Protein AF-A0A0Q8JIY7-F1 (afdb_monomer)

pLDDT: mean 81.61, std 12.0, range [48.28, 96.81]

Sequence (139 aa):
MSVSAYIVIEFADPIAIRKHRSPDYPRTMSLDLSYCGFTLPGGALGLIDRYHLPRVSPPHALLDWSRRISEAEYLELVGPPDLDALAAKHRGLRFYLDWRKEPGHEDDYGQVGNVFALIEEFRYGNRALAYTLTVSDMG

Nearest PDB structures (foldseek):
  2efj-assembly1_A-2  TM=2.539E-01  e=2.104E+00  Coffea canephora
  6lyh-assembly4_F  TM=2.538E-01  e=8.630E+00  Camellia sinensis var. assamica
  2eg5-assembly1_C  TM=2.472E-01  e=8.117E+00  Coffea canephora
  2eg5-assembly2_E  TM=2.386E-01  e=8.630E+00  Coffea canephora

Secondary structure (DSSP, 8-state):
-EEEEEEEEEESS---GGG---TTS-SEEEEETTTTT-PPTTHHHHHHHHTT----SSTT----EEEEE-HHHHHHHT--S-HHHHHHH-HHHHHHHHHTTSTT-TT--SHHHHHHHHHHHHHTTPPEEEEEEEEEEE-

Structure (mmCIF, N/CA/C/O backbone):
data_AF-A0A0Q8JIY7-F1
#
_entry.id   AF-A0A0Q8JIY7-F1
#
loop_
_atom_site.group_PDB
_atom_site.id
_atom_site.type_symbol
_atom_site.label_atom_id
_atom_site.label_alt_id
_atom_site.label_comp_id
_atom_site.label_asym_id
_atom_site.label_entity_id
_atom_site.label_seq_id
_atom_site.pdbx_PDB_ins_code
_atom_site.Cartn_x
_atom_site.Cartn_y
_atom_site.Cartn_z
_atom_site.occupancy
_atom_site.B_iso_or_equiv
_atom_site.auth_seq_id
_atom_site.auth_comp_id
_atom_site.auth_asym_id
_atom_site.auth_atom_id
_atom_site.pdbx_PDB_model_num
ATOM 1 N N . MET A 1 1 ? 17.999 3.333 -15.146 1.00 57.78 1 MET A N 1
ATOM 2 C CA . MET A 1 1 ? 16.677 2.708 -14.979 1.00 57.78 1 MET A CA 1
ATOM 3 C C . MET A 1 1 ? 16.377 2.702 -13.501 1.00 57.78 1 MET A C 1
ATOM 5 O O . MET A 1 1 ? 16.834 1.814 -12.787 1.00 57.78 1 MET A O 1
ATOM 9 N N . SER A 1 2 ? 15.732 3.765 -13.036 1.00 71.88 2 SER A N 1
ATOM 10 C CA . SER A 1 2 ? 15.150 3.791 -11.702 1.00 71.88 2 SER A CA 1
ATOM 11 C C . SER A 1 2 ? 13.709 3.335 -11.892 1.00 71.88 2 SER A C 1
ATOM 13 O O . SER A 1 2 ? 12.969 3.979 -12.605 1.00 71.88 2 SER A O 1
ATOM 15 N N . VAL A 1 3 ? 13.308 2.185 -11.360 1.00 77.06 3 VAL A N 1
ATOM 16 C CA . VAL A 1 3 ? 11.912 1.727 -11.473 1.00 77.06 3 VAL A CA 1
ATOM 17 C C . VAL A 1 3 ? 11.220 2.061 -10.168 1.00 77.06 3 VAL A C 1
ATOM 19 O O . VAL A 1 3 ? 11.728 1.700 -9.105 1.00 77.06 3 VAL A O 1
ATOM 22 N N . SER A 1 4 ? 10.081 2.740 -10.240 1.00 83.19 4 SER A N 1
ATOM 23 C CA . SER A 1 4 ? 9.209 2.962 -9.092 1.00 83.19 4 SER A CA 1
ATOM 24 C C . SER A 1 4 ? 8.011 2.023 -9.148 1.00 83.19 4 SER A C 1
ATOM 26 O O . SER A 1 4 ? 7.578 1.559 -10.206 1.00 83.19 4 SER A O 1
ATOM 28 N N . ALA A 1 5 ? 7.493 1.702 -7.970 1.00 87.38 5 ALA A N 1
ATOM 29 C CA . ALA A 1 5 ? 6.291 0.904 -7.834 1.00 87.38 5 ALA A CA 1
ATOM 30 C C . ALA A 1 5 ? 5.442 1.472 -6.706 1.00 87.38 5 ALA A C 1
ATOM 32 O O . ALA A 1 5 ? 5.946 1.736 -5.613 1.00 87.38 5 ALA A O 1
ATOM 33 N N . TYR A 1 6 ? 4.152 1.634 -6.962 1.00 89.12 6 TYR A N 1
ATOM 34 C CA . TYR A 1 6 ? 3.206 2.098 -5.960 1.00 89.12 6 TYR A CA 1
ATOM 35 C C . TYR A 1 6 ? 1.909 1.303 -6.028 1.00 89.12 6 TYR A C 1
ATOM 37 O O . TYR A 1 6 ? 1.518 0.796 -7.081 1.00 89.12 6 TYR A O 1
ATOM 45 N N . ILE A 1 7 ? 1.247 1.174 -4.881 1.00 92.00 7 ILE A N 1
ATOM 46 C CA . ILE A 1 7 ? -0.059 0.530 -4.778 1.00 92.00 7 ILE A CA 1
ATOM 47 C C . ILE A 1 7 ? -1.095 1.570 -4.390 1.00 92.00 7 ILE A C 1
ATOM 49 O O . ILE A 1 7 ? -0.987 2.200 -3.341 1.00 92.00 7 ILE A O 1
ATOM 53 N N . VAL A 1 8 ? -2.128 1.694 -5.216 1.00 92.88 8 VAL A N 1
ATOM 54 C CA . VAL A 1 8 ? -3.341 2.436 -4.885 1.00 92.88 8 VAL A CA 1
ATOM 55 C C . VAL A 1 8 ? -4.365 1.486 -4.281 1.00 92.88 8 VAL A C 1
ATOM 57 O O . VAL A 1 8 ? -4.705 0.460 -4.872 1.00 92.88 8 VAL A O 1
ATOM 60 N N . ILE A 1 9 ? -4.868 1.850 -3.109 1.00 93.94 9 ILE A N 1
ATOM 61 C CA . ILE A 1 9 ? -5.897 1.132 -2.362 1.00 93.94 9 ILE A CA 1
ATOM 62 C C . ILE A 1 9 ? -7.161 1.976 -2.409 1.00 93.94 9 ILE A C 1
ATOM 64 O O . ILE A 1 9 ? -7.151 3.121 -1.963 1.00 93.94 9 ILE A O 1
ATOM 68 N N . GLU A 1 10 ? -8.233 1.422 -2.961 1.00 95.12 10 GLU A N 1
ATOM 69 C CA . GLU A 1 10 ? -9.553 2.049 -2.977 1.00 95.12 10 GLU A CA 1
ATOM 70 C C . GLU A 1 10 ? -10.398 1.479 -1.841 1.00 95.12 10 GLU A C 1
ATOM 72 O O . GLU A 1 10 ? -10.591 0.266 -1.754 1.00 95.12 10 GLU A O 1
ATOM 77 N N . PHE A 1 11 ? -10.914 2.352 -0.987 1.00 94.00 11 PHE A N 1
ATOM 78 C CA . PHE A 1 11 ? -11.752 2.010 0.152 1.00 94.00 11 PHE A CA 1
ATOM 79 C C . PHE A 1 11 ? -13.245 2.169 -0.146 1.00 94.00 11 PHE A C 1
ATOM 81 O O . PHE A 1 11 ? -13.652 2.961 -0.997 1.00 94.00 11 PHE A O 1
ATOM 88 N N . ALA A 1 12 ? -14.069 1.418 0.587 1.00 92.69 12 ALA A N 1
ATOM 89 C CA . ALA A 1 12 ? -15.523 1.506 0.509 1.00 92.69 12 ALA A CA 1
ATOM 90 C C . ALA A 1 12 ? -16.032 2.880 0.962 1.00 92.69 12 ALA A C 1
ATOM 92 O O . ALA A 1 12 ? -16.884 3.477 0.299 1.00 92.69 12 ALA A O 1
ATOM 93 N N . ASP A 1 13 ? -15.451 3.397 2.043 1.00 90.56 13 ASP A N 1
ATOM 94 C CA . ASP A 1 13 ? -15.792 4.688 2.622 1.00 90.56 13 ASP A CA 1
ATOM 95 C C . ASP A 1 13 ? -14.659 5.712 2.420 1.00 90.56 13 ASP A C 1
ATOM 97 O O . ASP A 1 13 ? -13.486 5.329 2.336 1.00 90.56 13 ASP A O 1
ATOM 101 N N . PRO A 1 14 ? -14.969 7.025 2.381 1.00 88.62 14 PRO A N 1
ATOM 102 C CA . PRO A 1 14 ? -13.960 8.087 2.371 1.00 88.62 14 PRO A CA 1
ATOM 103 C C . PRO A 1 14 ? -12.951 7.935 3.509 1.00 88.62 14 PRO A C 1
ATOM 105 O O . PRO A 1 14 ? -13.352 7.652 4.641 1.00 88.62 14 PRO A O 1
ATOM 108 N N . ILE A 1 15 ? -11.666 8.153 3.220 1.00 85.00 15 ILE A N 1
ATOM 109 C CA . ILE A 1 15 ? -10.582 8.009 4.199 1.00 85.00 15 ILE A CA 1
ATOM 110 C C . ILE A 1 15 ? -10.753 9.051 5.315 1.00 85.00 15 ILE A C 1
ATOM 112 O O . ILE A 1 15 ? -10.942 10.240 5.063 1.00 85.00 15 ILE A O 1
ATOM 116 N N . ALA A 1 16 ? -10.673 8.597 6.561 1.00 74.62 16 ALA A N 1
ATOM 117 C CA . ALA A 1 16 ? -10.823 9.374 7.777 1.00 74.62 16 ALA A CA 1
ATOM 118 C C . ALA A 1 16 ? -9.456 9.805 8.322 1.00 74.62 16 ALA A C 1
ATOM 120 O O . ALA A 1 16 ? -8.970 9.273 9.320 1.00 74.62 16 ALA A O 1
ATOM 121 N N . ILE A 1 17 ? -8.837 10.832 7.741 1.00 65.88 17 ILE A N 1
ATOM 122 C CA . ILE A 1 17 ? -7.653 11.416 8.383 1.00 65.88 17 ILE A CA 1
ATOM 123 C C . ILE A 1 17 ? -8.119 12.162 9.647 1.00 65.88 17 ILE A C 1
ATOM 125 O O . ILE A 1 17 ? -8.832 13.159 9.564 1.00 65.88 17 ILE A O 1
ATOM 129 N N . ARG A 1 18 ? -7.728 11.677 10.837 1.00 54.03 18 ARG A N 1
ATOM 130 C CA . ARG A 1 18 ? -7.977 12.327 12.147 1.00 54.03 18 ARG A CA 1
ATOM 131 C C . ARG A 1 18 ? -9.461 12.489 12.537 1.00 54.03 18 ARG A C 1
ATOM 133 O O . ARG A 1 18 ? -9.866 13.547 13.010 1.00 54.03 18 ARG A O 1
ATOM 140 N N . LYS A 1 19 ? -10.254 11.412 12.442 1.00 54.34 19 LYS A N 1
ATOM 141 C CA . LYS A 1 19 ? -11.639 11.285 12.976 1.00 54.34 19 LYS A CA 1
ATOM 142 C C . LYS A 1 19 ? -12.756 12.043 12.240 1.00 54.34 19 LYS A C 1
ATOM 144 O O . LYS A 1 19 ? -13.887 12.049 12.724 1.00 54.34 19 LYS A O 1
ATOM 149 N N . HIS A 1 20 ? -12.501 12.607 11.063 1.00 54.72 20 HIS A N 1
ATOM 150 C CA . HIS A 1 20 ? -13.553 13.200 10.235 1.00 54.72 20 HIS A CA 1
ATOM 151 C C . HIS A 1 20 ? -13.646 12.478 8.890 1.00 54.72 20 HIS A C 1
ATOM 153 O O . HIS A 1 20 ? -12.714 12.521 8.094 1.00 54.72 20 HIS A O 1
ATOM 159 N N . ARG A 1 21 ? -14.781 11.815 8.636 1.00 63.16 21 ARG A N 1
ATOM 160 C CA . ARG A 1 21 ? -15.138 11.305 7.305 1.00 63.16 21 ARG A CA 1
ATOM 161 C C . ARG A 1 21 ? -15.965 12.375 6.603 1.00 63.16 21 ARG A C 1
ATOM 163 O O . ARG A 1 21 ? -17.101 12.622 6.997 1.00 63.16 21 ARG A O 1
ATOM 170 N N . SER A 1 22 ? -15.383 13.019 5.598 1.00 58.94 22 SER A N 1
ATOM 171 C CA . SER A 1 22 ? -16.122 13.872 4.665 1.00 58.94 22 SER A CA 1
ATOM 172 C C . SER A 1 22 ? -16.391 13.085 3.381 1.00 58.94 22 SER A C 1
ATOM 174 O O . SER A 1 22 ? -15.477 12.403 2.917 1.00 58.94 22 SER A O 1
ATOM 176 N N . PRO A 1 23 ? -17.587 13.168 2.768 1.00 62.84 23 PRO A N 1
ATOM 177 C CA . PRO A 1 23 ? -17.822 12.597 1.440 1.00 62.84 23 PRO A CA 1
ATOM 178 C C . PRO A 1 23 ? -16.898 13.188 0.364 1.00 62.84 23 PRO A C 1
ATOM 180 O O . PRO A 1 23 ? -16.666 12.531 -0.646 1.00 62.84 23 PRO A O 1
ATOM 183 N N . ASP A 1 24 ? -16.340 14.376 0.608 1.00 68.81 24 ASP A N 1
ATOM 184 C CA . ASP A 1 24 ? -15.403 15.053 -0.293 1.00 68.81 24 ASP A CA 1
ATOM 185 C C . ASP A 1 24 ? -13.959 14.544 -0.151 1.00 68.81 24 ASP A C 1
ATOM 187 O O . ASP A 1 24 ? -13.092 14.894 -0.951 1.00 68.81 24 ASP A O 1
ATOM 191 N N . TYR A 1 25 ? -13.670 13.736 0.877 1.00 71.69 25 TYR A N 1
ATOM 192 C CA . TYR A 1 25 ? -12.342 13.160 1.064 1.00 71.69 25 TYR A CA 1
ATOM 193 C C . TYR A 1 25 ? -12.114 11.988 0.095 1.00 71.69 25 TYR A C 1
ATOM 195 O O . TYR A 1 25 ? -13.036 11.204 -0.158 1.00 71.69 25 TYR A O 1
ATOM 203 N N . PRO A 1 26 ? -10.891 11.822 -0.441 1.00 84.12 26 PRO A N 1
ATOM 204 C CA . PRO A 1 26 ? -10.592 10.730 -1.353 1.00 84.12 26 PRO A CA 1
ATOM 205 C C . PRO A 1 26 ? -10.842 9.368 -0.698 1.00 84.12 26 PRO A C 1
ATOM 207 O O . PRO A 1 26 ? -10.612 9.156 0.494 1.00 84.12 26 PRO A O 1
ATOM 210 N N . ARG A 1 27 ? -11.291 8.418 -1.518 1.00 89.75 27 ARG A N 1
ATOM 211 C CA . ARG A 1 27 ? -11.402 6.994 -1.157 1.00 89.75 27 ARG A CA 1
ATOM 212 C C . ARG A 1 27 ? -10.138 6.210 -1.477 1.00 89.75 27 ARG A C 1
ATOM 214 O O . ARG A 1 27 ? -10.036 5.038 -1.141 1.00 89.75 27 ARG A O 1
ATOM 221 N N . THR A 1 28 ? -9.194 6.841 -2.163 1.00 90.56 28 THR A N 1
ATOM 222 C CA . THR A 1 28 ? -7.978 6.206 -2.655 1.00 90.56 28 THR A CA 1
ATOM 223 C C . THR A 1 28 ? -6.774 6.651 -1.846 1.00 90.56 28 THR A C 1
ATOM 225 O O . THR A 1 28 ? -6.559 7.849 -1.666 1.00 90.56 28 THR A O 1
ATOM 228 N N . MET A 1 29 ? -5.957 5.693 -1.426 1.00 88.38 29 MET A N 1
ATOM 229 C CA . MET A 1 29 ? -4.666 5.931 -0.788 1.00 88.38 29 MET A CA 1
ATOM 230 C C . MET A 1 29 ? -3.558 5.315 -1.633 1.00 88.38 29 MET A C 1
ATOM 232 O O . MET A 1 29 ? -3.696 4.177 -2.070 1.00 88.38 29 MET A O 1
ATOM 236 N N . SER A 1 30 ? -2.466 6.048 -1.850 1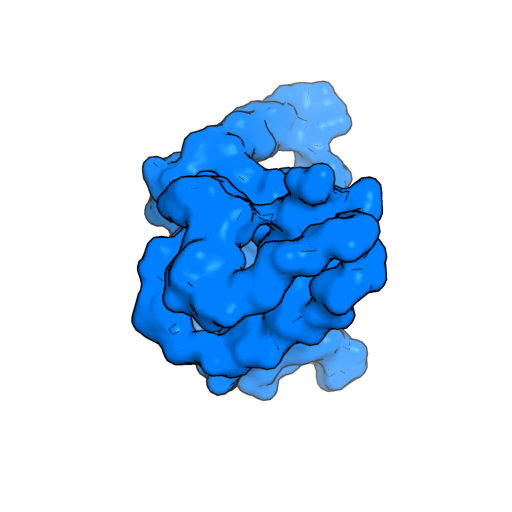.00 87.62 30 SER A N 1
ATOM 237 C CA . SER A 1 30 ? -1.287 5.532 -2.550 1.00 87.62 30 SER A CA 1
ATOM 238 C C . SER A 1 30 ? -0.165 5.226 -1.563 1.00 87.62 30 SER A C 1
ATOM 240 O O . SER A 1 30 ? 0.159 6.054 -0.707 1.00 87.62 30 SER A O 1
ATOM 242 N N . LEU A 1 31 ? 0.425 4.043 -1.704 1.00 87.12 31 LEU A N 1
ATOM 243 C CA . LEU A 1 31 ? 1.620 3.607 -0.995 1.00 87.12 31 LEU A CA 1
ATOM 244 C C . LEU A 1 31 ? 2.758 3.481 -1.998 1.00 87.12 31 LEU A C 1
ATOM 246 O O . LEU A 1 31 ? 2.736 2.595 -2.853 1.00 87.12 31 LEU A O 1
ATOM 250 N N . ASP A 1 32 ? 3.754 4.350 -1.876 1.00 85.38 32 ASP A N 1
ATOM 251 C CA . ASP A 1 32 ? 4.990 4.227 -2.642 1.00 85.38 32 ASP A CA 1
ATOM 252 C C . ASP A 1 32 ? 5.883 3.162 -1.991 1.00 85.38 32 ASP A C 1
ATOM 254 O O . ASP A 1 32 ? 6.306 3.290 -0.835 1.00 85.38 32 ASP A O 1
ATOM 258 N N . LEU A 1 33 ? 6.162 2.091 -2.734 1.00 83.19 33 LEU A N 1
ATOM 259 C CA . LEU A 1 33 ? 6.936 0.961 -2.228 1.00 83.19 33 LEU A CA 1
ATOM 260 C C . LEU A 1 33 ? 8.438 1.295 -2.142 1.00 83.19 33 LEU A C 1
ATOM 262 O O . LEU A 1 33 ? 9.177 0.712 -1.356 1.00 83.19 33 LEU A O 1
ATOM 266 N N . SER A 1 34 ? 8.907 2.280 -2.896 1.00 75.00 34 SER A N 1
ATOM 267 C CA . SER A 1 34 ? 10.288 2.767 -2.852 1.00 75.00 34 SER A CA 1
ATOM 268 C C . SER A 1 34 ? 10.530 3.714 -1.671 1.00 75.00 34 SER A C 1
ATOM 270 O O . SER A 1 34 ? 11.559 3.618 -1.004 1.00 75.00 34 SER A O 1
ATOM 272 N N . TYR A 1 35 ? 9.586 4.614 -1.386 1.00 66.75 35 TYR A N 1
ATOM 273 C CA . TYR A 1 35 ? 9.819 5.763 -0.497 1.00 66.75 35 TYR A CA 1
ATOM 274 C C . TYR A 1 35 ? 9.698 5.463 1.007 1.00 66.75 35 TYR A C 1
ATOM 276 O O . TYR A 1 35 ? 10.240 6.199 1.825 1.00 66.75 35 TYR A O 1
ATOM 284 N N . CYS A 1 36 ? 8.999 4.390 1.387 1.00 62.62 36 CYS A N 1
ATOM 285 C CA . CYS A 1 36 ? 8.872 3.948 2.785 1.00 62.62 36 CYS A CA 1
ATOM 286 C C . CYS A 1 36 ? 9.799 2.781 3.138 1.00 62.62 36 CYS A C 1
ATOM 288 O O . CYS A 1 36 ? 9.653 2.154 4.187 1.00 62.62 36 CYS A O 1
ATOM 290 N N . GLY A 1 37 ? 10.735 2.444 2.246 1.00 72.62 37 GLY A N 1
ATOM 291 C CA . GLY A 1 37 ? 11.643 1.330 2.468 1.00 72.62 37 GLY A CA 1
ATOM 292 C C . GLY A 1 37 ? 10.961 -0.042 2.424 1.00 72.62 37 GLY A C 1
ATOM 293 O O . GLY A 1 37 ? 11.464 -0.994 3.035 1.00 72.62 37 GLY A O 1
ATOM 294 N N . PHE A 1 38 ? 9.834 -0.150 1.703 1.00 82.94 38 PHE A N 1
ATOM 295 C CA . PHE A 1 38 ? 9.211 -1.431 1.392 1.00 82.94 38 PHE A CA 1
ATOM 296 C C . PHE A 1 38 ? 10.140 -2.232 0.484 1.00 82.94 38 PHE A C 1
ATOM 298 O O . PHE A 1 38 ? 10.323 -1.963 -0.699 1.00 82.94 38 PHE A O 1
ATOM 305 N N . THR A 1 39 ? 10.776 -3.245 1.058 1.00 78.88 39 THR A N 1
ATOM 306 C CA . THR A 1 39 ? 11.633 -4.142 0.287 1.00 78.88 39 THR A CA 1
ATOM 307 C C . THR A 1 39 ? 10.787 -5.136 -0.503 1.00 78.88 39 THR A C 1
ATOM 309 O O . THR A 1 39 ? 10.095 -5.967 0.083 1.00 78.88 39 THR A O 1
ATOM 312 N N . LEU A 1 40 ? 10.870 -5.058 -1.829 1.00 79.31 40 LEU A N 1
ATOM 313 C CA . LEU A 1 40 ? 10.305 -6.044 -2.745 1.00 79.31 40 LEU A CA 1
ATOM 314 C C . LEU A 1 40 ? 11.316 -7.162 -3.041 1.00 79.31 40 LEU A C 1
ATOM 316 O O . LEU A 1 40 ? 12.516 -6.880 -3.147 1.00 79.31 40 LEU A O 1
ATOM 320 N N . PRO A 1 41 ? 10.870 -8.415 -3.243 1.00 71.94 41 PRO A N 1
ATOM 321 C CA . PRO A 1 41 ? 11.728 -9.461 -3.793 1.00 71.94 41 PRO A CA 1
ATOM 322 C C . PRO A 1 41 ? 12.310 -9.029 -5.150 1.00 71.94 41 PRO A C 1
ATOM 324 O O . PRO A 1 41 ? 11.565 -8.751 -6.085 1.00 71.94 41 PRO A O 1
ATOM 327 N N . GLY A 1 42 ? 13.641 -8.939 -5.253 1.00 76.06 42 GLY A N 1
ATOM 328 C CA . GLY A 1 42 ? 14.322 -8.445 -6.462 1.00 76.06 42 GLY A CA 1
ATOM 329 C C . GLY A 1 42 ? 14.238 -6.925 -6.682 1.00 76.06 42 GLY A C 1
ATOM 330 O O . GLY A 1 42 ? 14.594 -6.443 -7.756 1.00 76.06 42 GLY A O 1
ATOM 331 N N . GLY A 1 43 ? 13.780 -6.158 -5.685 1.00 80.38 43 GLY A N 1
ATOM 332 C CA . GLY A 1 43 ? 13.525 -4.722 -5.817 1.00 80.38 43 GLY A CA 1
ATOM 333 C C . GLY A 1 43 ? 12.393 -4.413 -6.804 1.00 80.38 43 GLY A C 1
ATOM 334 O O . GLY A 1 43 ? 11.689 -5.308 -7.266 1.00 80.38 43 GLY A O 1
ATOM 335 N N . ALA A 1 44 ? 12.220 -3.139 -7.160 1.00 80.06 44 ALA A N 1
ATOM 336 C CA . ALA A 1 44 ? 11.213 -2.740 -8.149 1.00 80.06 44 ALA A CA 1
ATOM 337 C C . ALA A 1 44 ? 11.458 -3.379 -9.533 1.00 80.06 44 ALA A C 1
ATOM 339 O O . ALA A 1 44 ? 10.512 -3.708 -10.243 1.00 80.06 44 ALA A O 1
ATOM 340 N N . LEU A 1 45 ? 12.722 -3.658 -9.879 1.00 80.25 45 LEU A N 1
ATOM 341 C CA . LEU A 1 45 ? 13.094 -4.392 -11.094 1.00 80.25 45 LEU A CA 1
ATOM 342 C C . LEU A 1 45 ? 12.567 -5.835 -11.104 1.00 80.25 45 LEU A C 1
ATOM 344 O O . LEU A 1 45 ? 12.204 -6.337 -12.164 1.00 80.25 45 LEU A O 1
ATOM 348 N N . GLY A 1 46 ? 12.457 -6.490 -9.944 1.00 84.62 46 GLY A N 1
ATOM 349 C CA . GLY A 1 46 ? 11.865 -7.826 -9.839 1.00 84.62 46 GLY A CA 1
ATOM 350 C C . GLY A 1 46 ? 10.406 -7.880 -10.308 1.00 84.62 46 GLY A C 1
ATOM 351 O O . GLY A 1 46 ? 9.944 -8.928 -10.758 1.00 84.62 46 GLY A O 1
ATOM 352 N N . LEU A 1 47 ? 9.685 -6.752 -10.274 1.00 87.19 47 LEU A N 1
ATOM 353 C CA . LEU A 1 47 ? 8.317 -6.668 -10.791 1.00 87.19 47 LEU A CA 1
ATOM 354 C C . LEU A 1 47 ? 8.261 -6.707 -12.320 1.00 87.19 47 LEU A C 1
ATOM 356 O O . LEU A 1 47 ? 7.304 -7.254 -12.865 1.00 87.19 47 LEU A O 1
ATOM 360 N N . ILE A 1 48 ? 9.284 -6.189 -13.007 1.00 84.06 48 ILE A N 1
ATOM 361 C CA . ILE A 1 48 ? 9.390 -6.305 -14.467 1.00 84.06 48 ILE A CA 1
ATOM 362 C C . ILE A 1 48 ? 9.417 -7.780 -14.853 1.00 84.06 48 ILE A C 1
ATOM 364 O O . ILE A 1 48 ? 8.642 -8.211 -15.703 1.00 84.06 48 ILE A O 1
ATOM 368 N N . ASP A 1 49 ? 10.259 -8.564 -14.184 1.00 84.56 49 ASP A N 1
ATOM 369 C CA . ASP A 1 49 ? 10.409 -9.986 -14.484 1.00 84.56 49 ASP A CA 1
ATOM 370 C C . ASP A 1 49 ? 9.166 -10.783 -14.086 1.00 84.56 49 ASP A C 1
ATOM 372 O O . ASP A 1 49 ? 8.684 -11.601 -14.869 1.00 84.56 49 ASP A O 1
ATOM 376 N N . ARG A 1 50 ? 8.599 -10.499 -12.906 1.00 87.38 50 ARG A N 1
ATOM 377 C CA . ARG A 1 50 ? 7.387 -11.159 -12.400 1.00 87.38 50 ARG A CA 1
ATOM 378 C C . ARG A 1 50 ? 6.178 -10.973 -13.316 1.00 87.38 50 ARG A C 1
ATOM 380 O O . ARG A 1 50 ? 5.387 -11.901 -13.459 1.00 87.38 50 ARG A O 1
ATOM 387 N N . TYR A 1 51 ? 6.011 -9.785 -13.892 1.00 87.75 51 TYR A N 1
ATOM 388 C CA . TYR A 1 51 ? 4.862 -9.460 -14.742 1.00 87.75 51 TYR A CA 1
ATOM 389 C C . TYR A 1 51 ? 5.187 -9.453 -16.236 1.00 87.75 51 TYR A C 1
ATOM 391 O O . TYR A 1 51 ? 4.336 -9.067 -17.035 1.00 87.75 51 TYR A O 1
ATOM 399 N N . HIS A 1 52 ? 6.384 -9.907 -16.618 1.00 86.56 52 HIS A N 1
ATOM 400 C CA . HIS A 1 52 ? 6.857 -9.919 -18.003 1.00 86.56 52 HIS A CA 1
ATOM 401 C C . HIS A 1 52 ? 6.722 -8.551 -18.687 1.00 86.56 52 HIS A C 1
ATOM 403 O O . HIS A 1 52 ? 6.320 -8.452 -19.848 1.00 86.56 52 HIS A O 1
ATOM 409 N N . LEU A 1 53 ? 7.036 -7.484 -17.948 1.00 84.50 53 LEU A N 1
ATOM 410 C CA . LEU A 1 53 ? 6.942 -6.129 -18.468 1.00 84.50 53 LEU A CA 1
ATOM 411 C C . LEU A 1 53 ? 8.050 -5.891 -19.503 1.00 84.50 53 LEU A C 1
ATOM 413 O O . LEU A 1 53 ? 9.164 -6.406 -19.353 1.00 84.50 53 LEU A O 1
ATOM 417 N N . PRO A 1 54 ? 7.783 -5.099 -20.552 1.00 76.88 54 PRO A N 1
ATOM 418 C CA . PRO A 1 54 ? 8.809 -4.732 -21.512 1.00 76.88 54 PRO A CA 1
ATOM 419 C C . PRO A 1 54 ? 9.975 -4.017 -20.819 1.00 76.88 54 PRO A C 1
ATOM 421 O O . PRO A 1 54 ? 9.794 -2.983 -20.180 1.00 76.88 54 PRO A O 1
ATOM 424 N N . ARG A 1 55 ? 11.191 -4.543 -20.984 1.00 72.81 55 ARG A N 1
ATOM 425 C CA . ARG A 1 55 ? 12.423 -3.828 -20.630 1.00 72.81 55 ARG A CA 1
ATOM 426 C C . ARG A 1 55 ? 12.713 -2.830 -21.745 1.00 72.81 55 ARG A C 1
ATOM 428 O O . ARG A 1 55 ? 13.225 -3.213 -22.796 1.00 72.81 55 ARG A O 1
ATOM 435 N N . VAL A 1 56 ? 12.334 -1.575 -21.551 1.00 61.44 5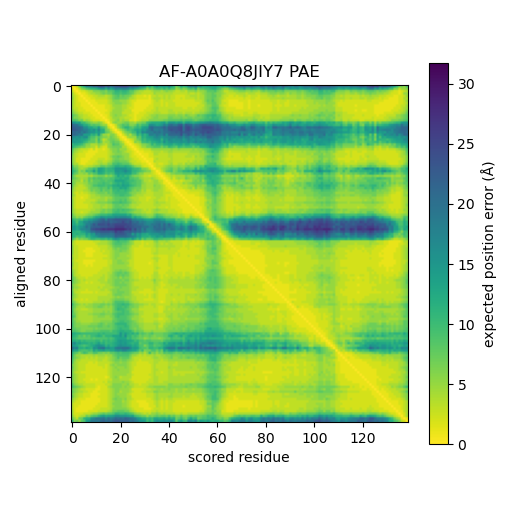6 VAL A N 1
ATOM 436 C CA . VAL A 1 56 ? 12.497 -0.524 -22.562 1.00 61.44 56 VAL A CA 1
ATOM 437 C C . VAL A 1 56 ? 13.718 0.348 -22.281 1.00 61.44 56 VAL A C 1
ATOM 439 O O . VAL A 1 56 ? 14.059 0.634 -21.140 1.00 61.44 56 VAL A O 1
ATOM 442 N N . SER A 1 57 ? 14.392 0.752 -23.356 1.00 52.44 57 SER A N 1
ATOM 443 C CA . SER A 1 57 ? 15.445 1.768 -23.368 1.00 52.44 57 SER A CA 1
ATOM 444 C C . SER A 1 57 ? 15.163 2.687 -24.563 1.00 52.44 57 SER A C 1
ATOM 446 O O . SER A 1 57 ? 14.989 2.158 -25.666 1.00 52.44 57 SER A O 1
ATOM 448 N N . PRO A 1 58 ? 15.074 4.022 -24.403 1.00 55.50 58 PRO A N 1
ATOM 449 C CA . PRO A 1 58 ? 15.405 4.820 -23.216 1.00 55.50 58 PRO A CA 1
ATOM 450 C C . PRO A 1 58 ? 14.375 4.697 -22.069 1.00 55.50 58 PRO A C 1
ATOM 452 O O . PRO A 1 58 ? 13.226 4.330 -22.330 1.00 55.50 58 PRO A O 1
ATOM 455 N N . PRO A 1 59 ? 14.762 5.037 -20.820 1.00 52.84 59 PRO A N 1
ATOM 456 C CA . PRO A 1 59 ? 13.986 4.814 -19.588 1.00 52.84 59 PRO A CA 1
ATOM 457 C C . PRO A 1 59 ? 12.722 5.693 -19.420 1.00 52.84 59 PRO A C 1
ATOM 459 O O . PRO A 1 59 ? 12.233 5.941 -18.326 1.00 52.84 59 PRO A O 1
ATOM 462 N N . HIS A 1 60 ? 12.179 6.214 -20.521 1.00 48.28 60 HIS A N 1
ATOM 463 C CA . HIS A 1 60 ? 10.957 7.028 -20.543 1.00 48.28 60 HIS A CA 1
ATOM 464 C C . HIS A 1 60 ? 9.801 6.330 -21.272 1.00 48.28 60 HIS A C 1
ATOM 466 O O . HIS A 1 60 ? 8.745 6.923 -21.472 1.00 48.28 60 HIS A O 1
ATOM 472 N N . ALA A 1 61 ? 10.012 5.097 -21.744 1.00 50.56 61 ALA A N 1
ATOM 473 C CA . ALA A 1 61 ? 9.068 4.398 -22.616 1.00 50.56 61 ALA A CA 1
ATOM 474 C C . ALA A 1 61 ? 8.168 3.390 -21.883 1.00 50.56 61 ALA A C 1
ATOM 476 O O . ALA A 1 61 ? 7.264 2.823 -22.500 1.00 50.56 61 ALA A O 1
ATOM 477 N N . LEU A 1 62 ? 8.385 3.158 -20.585 1.00 59.31 62 LEU A N 1
ATOM 478 C CA . LEU A 1 6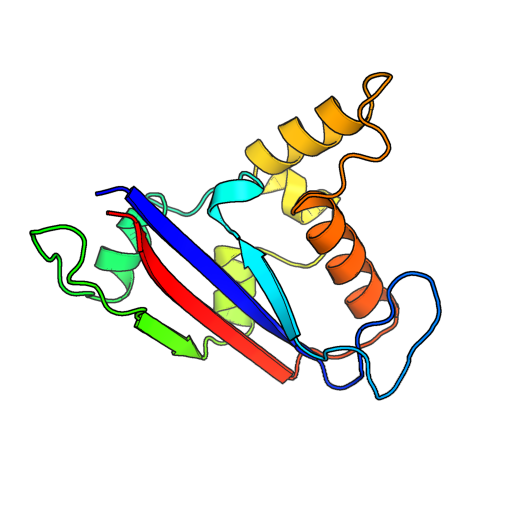2 ? 7.442 2.416 -19.754 1.00 59.31 62 LEU A CA 1
ATOM 479 C C . LEU A 1 62 ? 6.374 3.428 -19.339 1.00 59.31 62 LEU A C 1
ATOM 481 O O . LEU A 1 62 ? 6.485 4.089 -18.312 1.00 59.31 62 LEU A O 1
ATOM 485 N N . LEU A 1 63 ? 5.362 3.583 -20.200 1.00 65.94 63 LEU A N 1
ATOM 486 C CA . LEU A 1 63 ? 4.071 4.124 -19.779 1.00 65.94 63 LEU A CA 1
ATOM 487 C C . LEU A 1 63 ? 3.647 3.357 -18.526 1.00 65.94 63 LEU A C 1
ATOM 489 O O . LEU A 1 63 ? 3.793 2.133 -18.520 1.00 65.94 63 LEU A O 1
ATOM 493 N N . ASP A 1 64 ? 3.146 4.066 -17.511 1.00 75.31 64 ASP A N 1
ATOM 494 C CA . ASP A 1 64 ? 2.645 3.485 -16.263 1.00 75.31 64 ASP A CA 1
ATOM 495 C C . ASP A 1 64 ? 1.901 2.176 -16.546 1.00 75.31 64 ASP A C 1
ATOM 497 O O . ASP A 1 64 ? 0.801 2.164 -17.110 1.00 75.31 64 ASP A O 1
ATOM 501 N N . TRP A 1 65 ? 2.530 1.052 -16.199 1.00 87.44 65 TRP A N 1
ATOM 502 C CA . TRP A 1 65 ? 1.870 -0.233 -16.301 1.00 87.44 65 TRP A CA 1
ATOM 503 C C . TRP A 1 65 ? 1.086 -0.421 -15.019 1.00 87.44 65 TRP A C 1
ATOM 505 O O . TRP A 1 65 ? 1.664 -0.652 -13.957 1.00 87.44 65 TRP A O 1
ATOM 515 N N . SER A 1 66 ? -0.234 -0.310 -15.120 1.00 90.75 66 SER A N 1
ATOM 516 C CA . SER A 1 66 ? -1.137 -0.502 -13.993 1.00 90.75 66 SER A CA 1
ATOM 517 C C . SER A 1 66 ? -1.959 -1.765 -14.166 1.00 90.75 66 SER A C 1
ATOM 519 O O . SER A 1 66 ? -2.508 -2.046 -15.234 1.00 90.75 66 SER A O 1
ATOM 521 N N . ARG A 1 67 ? -2.109 -2.512 -13.077 1.00 93.12 67 ARG A N 1
ATOM 522 C CA . ARG A 1 67 ? -2.976 -3.683 -13.025 1.00 93.12 67 ARG A CA 1
ATOM 523 C C . ARG A 1 67 ? -3.658 -3.778 -11.667 1.00 93.12 67 ARG A C 1
ATOM 525 O O . ARG A 1 67 ? -3.039 -3.582 -10.623 1.00 93.12 67 ARG A O 1
ATOM 532 N N . ARG A 1 68 ? -4.932 -4.178 -11.681 1.00 96.44 68 ARG A N 1
ATOM 533 C CA . ARG A 1 68 ? -5.631 -4.606 -10.466 1.00 96.44 68 ARG A CA 1
ATOM 534 C C . ARG A 1 68 ? -5.049 -5.931 -9.974 1.00 96.44 68 ARG A C 1
ATOM 536 O O . ARG A 1 68 ? -4.998 -6.906 -10.728 1.00 96.44 68 ARG A O 1
ATOM 543 N N . ILE A 1 69 ? -4.638 -5.956 -8.715 1.00 96.00 69 ILE A N 1
ATOM 544 C CA . ILE A 1 69 ? -4.107 -7.142 -8.043 1.00 96.00 69 ILE A CA 1
ATOM 545 C C . ILE A 1 69 ? -5.110 -7.653 -7.008 1.00 96.00 69 ILE A C 1
ATOM 547 O O . ILE A 1 69 ? -5.994 -6.926 -6.547 1.00 96.00 69 ILE A O 1
ATOM 551 N N . SER A 1 70 ? -4.993 -8.931 -6.668 1.00 96.50 70 SER A N 1
ATOM 552 C CA . SER A 1 70 ? -5.757 -9.531 -5.577 1.00 96.50 70 SER A CA 1
ATOM 553 C C . SER A 1 70 ? -5.258 -9.059 -4.207 1.00 96.50 70 SER A C 1
ATOM 555 O O . SER A 1 70 ? -4.122 -8.607 -4.060 1.00 96.50 70 SER A O 1
ATOM 557 N N . GLU A 1 71 ? -6.091 -9.216 -3.176 1.00 95.19 71 GLU A N 1
ATOM 558 C CA . GLU A 1 71 ? -5.672 -8.990 -1.786 1.00 95.19 71 GLU A CA 1
ATOM 559 C C . GLU A 1 71 ? -4.508 -9.914 -1.394 1.00 95.19 71 GLU A C 1
ATOM 561 O O . GLU A 1 71 ? -3.577 -9.485 -0.725 1.00 95.19 71 GLU A O 1
ATOM 566 N N . ALA A 1 72 ? -4.502 -11.160 -1.879 1.00 95.69 72 ALA A N 1
ATOM 567 C CA . ALA A 1 72 ? -3.396 -12.087 -1.656 1.00 95.69 72 ALA A CA 1
ATOM 568 C C . ALA A 1 72 ? -2.074 -11.564 -2.247 1.00 95.69 72 ALA A C 1
ATOM 570 O O . ALA A 1 72 ? -1.056 -11.576 -1.560 1.00 95.69 72 ALA A O 1
ATOM 571 N N . GLU A 1 73 ? -2.091 -11.051 -3.483 1.00 93.81 73 GLU A N 1
ATOM 572 C CA . GLU A 1 73 ? -0.917 -10.416 -4.101 1.00 93.81 73 GLU A CA 1
ATOM 573 C C . GLU A 1 73 ? -0.485 -9.158 -3.329 1.00 93.81 73 GLU A C 1
ATOM 575 O O . GLU A 1 73 ? 0.709 -8.943 -3.122 1.00 93.81 73 GLU A O 1
ATOM 580 N N . TYR A 1 74 ? -1.432 -8.346 -2.847 1.00 92.75 74 TYR A N 1
ATOM 581 C CA . TYR A 1 74 ? -1.128 -7.199 -1.987 1.00 92.75 74 TYR A CA 1
ATOM 582 C C . TYR A 1 74 ? -0.426 -7.628 -0.690 1.00 92.75 74 TYR A C 1
ATOM 584 O O . TYR A 1 74 ? 0.629 -7.094 -0.354 1.00 92.75 74 TYR A O 1
ATOM 592 N N . LEU A 1 75 ? -0.956 -8.627 0.018 1.00 92.62 75 LEU A N 1
ATOM 593 C CA . LEU A 1 75 ? -0.363 -9.148 1.252 1.00 92.62 75 LEU A CA 1
ATOM 594 C C . LEU A 1 75 ? 1.008 -9.799 0.999 1.00 92.62 75 LEU A C 1
ATOM 596 O O . LEU A 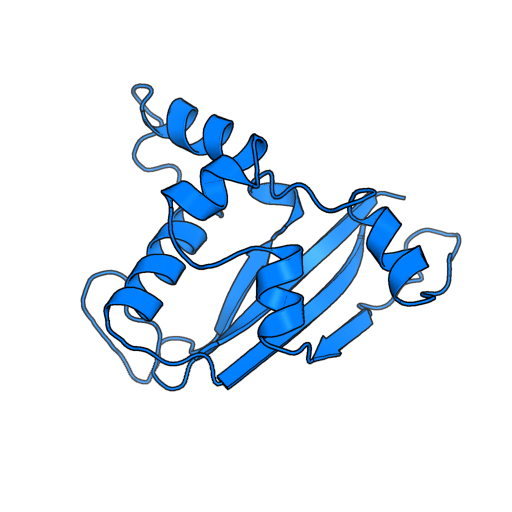1 75 ? 1.916 -9.701 1.827 1.00 92.62 75 LEU A O 1
ATOM 600 N N . GLU A 1 76 ? 1.205 -10.424 -0.159 1.00 91.19 76 GLU A N 1
ATOM 601 C CA . GLU A 1 76 ? 2.502 -10.969 -0.557 1.00 91.19 76 GLU A CA 1
ATOM 602 C C . GLU A 1 76 ? 3.537 -9.864 -0.813 1.00 91.19 76 GLU A C 1
ATOM 604 O O . GLU A 1 76 ? 4.683 -9.993 -0.385 1.00 91.19 76 GLU A O 1
ATOM 609 N N . LEU A 1 77 ? 3.148 -8.752 -1.440 1.00 89.69 77 LEU A N 1
ATOM 610 C CA . LEU A 1 77 ? 4.057 -7.647 -1.764 1.00 89.69 77 LEU A CA 1
ATOM 611 C C . LEU A 1 77 ? 4.311 -6.725 -0.563 1.00 89.69 77 LEU A C 1
ATOM 613 O O . LEU A 1 77 ? 5.458 -6.424 -0.244 1.00 89.69 77 LEU A O 1
ATOM 617 N N . VAL A 1 78 ? 3.247 -6.329 0.133 1.00 89.81 78 VAL A N 1
ATOM 618 C CA . VAL A 1 78 ? 3.244 -5.305 1.194 1.00 89.81 78 VAL A CA 1
ATOM 619 C C . VAL A 1 78 ? 3.078 -5.925 2.575 1.00 89.81 78 VAL A C 1
ATOM 621 O O . VAL A 1 78 ? 3.742 -5.539 3.521 1.00 89.81 78 VAL A O 1
ATOM 624 N N . GLY A 1 79 ? 2.251 -6.955 2.708 1.00 90.38 79 GLY A N 1
ATOM 625 C CA . GLY A 1 79 ? 1.888 -7.500 4.020 1.00 90.38 79 GLY A CA 1
ATOM 626 C C . GLY A 1 79 ? 0.614 -6.873 4.586 1.00 90.38 79 GLY A C 1
ATOM 627 O O . GLY A 1 79 ? 0.028 -5.981 3.969 1.00 90.38 79 GLY A O 1
ATOM 628 N N . PRO A 1 80 ? 0.137 -7.386 5.730 1.00 91.56 80 PRO A N 1
ATOM 629 C CA . PRO A 1 80 ? -1.071 -6.872 6.355 1.00 91.56 80 PRO A CA 1
ATOM 630 C C . PRO A 1 80 ? -0.854 -5.429 6.837 1.00 91.56 80 PRO A C 1
ATOM 632 O O . PRO A 1 80 ? 0.270 -5.084 7.201 1.00 91.56 80 PRO A O 1
ATOM 635 N N . PRO A 1 81 ? -1.909 -4.597 6.881 1.00 89.38 81 PRO A N 1
ATOM 636 C CA . PRO A 1 81 ? -1.856 -3.219 7.368 1.00 89.38 81 PRO A CA 1
ATOM 637 C C . PRO A 1 81 ? -1.747 -3.193 8.903 1.00 89.38 81 PRO A C 1
ATOM 639 O O . PRO A 1 81 ? -2.650 -2.756 9.612 1.00 89.38 81 PRO A O 1
ATOM 642 N N . ASP A 1 82 ? -0.622 -3.690 9.408 1.00 91.94 82 ASP A N 1
ATOM 643 C CA . ASP A 1 82 ? -0.243 -3.763 10.814 1.00 91.94 82 ASP A CA 1
ATOM 644 C C . ASP A 1 82 ? 1.202 -3.280 10.968 1.00 91.94 82 ASP A C 1
ATOM 646 O O . ASP A 1 82 ? 2.090 -3.708 10.232 1.00 91.94 82 ASP A O 1
ATOM 650 N N . LEU A 1 83 ? 1.451 -2.371 11.912 1.00 88.81 83 LEU A N 1
ATOM 651 C CA . LEU A 1 83 ? 2.742 -1.686 11.993 1.00 88.81 83 LEU A CA 1
ATOM 652 C C . LEU A 1 83 ? 3.899 -2.657 12.252 1.00 88.81 83 LEU A C 1
ATOM 654 O O . LEU A 1 83 ? 4.962 -2.515 11.645 1.00 88.81 83 LEU A O 1
ATOM 658 N N . ASP A 1 84 ? 3.698 -3.635 13.134 1.00 89.75 84 ASP A N 1
ATOM 659 C CA . ASP A 1 84 ? 4.745 -4.577 13.513 1.00 89.75 84 ASP A CA 1
ATOM 660 C C . ASP A 1 84 ? 5.015 -5.578 12.391 1.00 89.75 84 ASP A C 1
ATOM 662 O O . ASP A 1 84 ? 6.177 -5.826 12.062 1.00 89.75 84 ASP A O 1
ATOM 666 N N . ALA A 1 85 ? 3.968 -6.085 11.735 1.00 91.25 85 ALA A N 1
ATOM 667 C CA . ALA A 1 85 ? 4.104 -6.954 10.572 1.00 91.25 85 ALA A CA 1
ATOM 668 C C . ALA A 1 85 ? 4.809 -6.245 9.403 1.00 91.25 85 ALA A C 1
ATOM 670 O O . ALA A 1 85 ? 5.734 -6.803 8.803 1.00 91.25 85 ALA A O 1
ATOM 671 N N . LEU A 1 86 ? 4.421 -5.000 9.110 1.00 90.75 86 LEU A N 1
ATOM 672 C CA . LEU A 1 86 ? 5.049 -4.191 8.066 1.00 90.75 86 LEU A CA 1
ATOM 673 C C . LEU A 1 86 ? 6.516 -3.911 8.404 1.00 90.75 86 LEU A C 1
ATOM 675 O O . LEU A 1 86 ? 7.388 -4.117 7.563 1.00 90.75 86 LEU A O 1
ATOM 679 N N . ALA A 1 87 ? 6.822 -3.506 9.638 1.00 88.25 87 ALA A N 1
ATOM 680 C CA . ALA A 1 87 ? 8.191 -3.210 10.054 1.00 88.25 87 ALA A CA 1
ATOM 681 C C . ALA A 1 87 ? 9.079 -4.464 10.152 1.00 88.25 87 ALA A C 1
ATOM 683 O O . ALA A 1 87 ? 10.297 -4.363 9.993 1.00 88.25 87 ALA A O 1
ATOM 684 N N . ALA A 1 88 ? 8.499 -5.641 10.407 1.00 88.94 88 ALA A N 1
ATOM 685 C CA . ALA A 1 88 ? 9.212 -6.916 10.366 1.00 88.94 88 ALA A CA 1
ATOM 686 C C . ALA A 1 88 ? 9.574 -7.319 8.929 1.00 88.94 88 ALA A C 1
ATOM 688 O O . ALA A 1 88 ? 10.673 -7.818 8.679 1.00 88.94 88 ALA A O 1
ATOM 689 N N . LYS A 1 89 ? 8.667 -7.078 7.977 1.00 88.56 89 LYS A N 1
ATOM 690 C CA . LYS A 1 89 ? 8.859 -7.413 6.563 1.00 88.56 89 LYS A CA 1
ATOM 691 C C . LYS A 1 89 ? 9.739 -6.403 5.823 1.00 88.56 89 LYS A C 1
ATOM 693 O O . LYS A 1 89 ? 10.534 -6.786 4.966 1.00 88.56 89 LYS A O 1
ATOM 698 N N . HIS A 1 90 ? 9.635 -5.124 6.170 1.00 88.06 90 HIS A N 1
ATOM 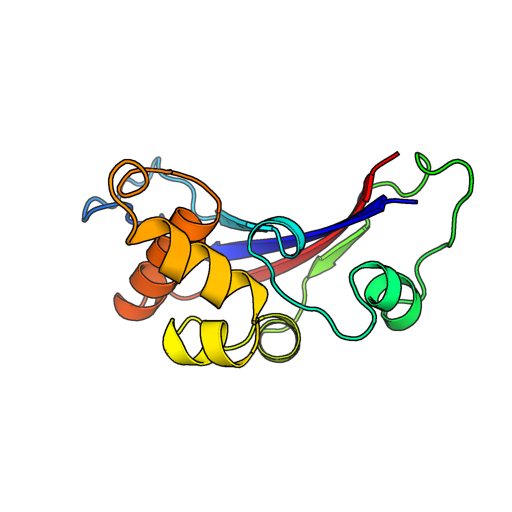699 C CA . HIS A 1 90 ? 10.267 -4.021 5.453 1.00 88.06 90 HIS A CA 1
ATOM 700 C C . HIS A 1 90 ? 11.238 -3.270 6.362 1.00 88.06 90 HIS A C 1
ATOM 702 O O . HIS A 1 90 ? 10.873 -2.331 7.068 1.00 88.06 90 HIS A O 1
ATOM 708 N N . ARG A 1 91 ? 12.518 -3.666 6.327 1.00 82.38 91 ARG A N 1
ATOM 709 C CA . ARG A 1 91 ? 13.562 -3.062 7.177 1.00 82.38 91 ARG A CA 1
ATOM 710 C C . ARG A 1 91 ? 13.706 -1.553 6.978 1.00 82.38 91 ARG A C 1
ATOM 712 O O . ARG A 1 91 ? 14.040 -0.856 7.929 1.00 82.38 91 ARG A O 1
ATOM 719 N N . GLY A 1 92 ? 13.452 -1.046 5.772 1.00 83.00 92 GLY A N 1
ATOM 720 C CA . GLY A 1 92 ? 13.516 0.391 5.526 1.00 83.00 92 GLY A CA 1
ATOM 721 C C . GLY A 1 92 ? 12.398 1.163 6.240 1.00 83.00 92 GLY A C 1
ATOM 722 O O . GLY A 1 92 ? 12.652 2.256 6.732 1.00 83.00 92 GLY A O 1
ATOM 723 N N . LEU A 1 93 ? 11.217 0.563 6.439 1.00 85.50 93 LEU A N 1
ATOM 724 C CA . LEU A 1 93 ? 10.163 1.169 7.260 1.00 85.50 93 LEU A CA 1
ATOM 725 C C . LEU A 1 93 ? 10.607 1.306 8.721 1.00 85.50 93 LEU A C 1
ATOM 727 O O . LEU A 1 93 ? 10.348 2.332 9.342 1.00 85.50 93 LEU A O 1
ATOM 731 N N . ARG A 1 94 ? 11.323 0.312 9.270 1.00 84.06 94 ARG A N 1
ATOM 732 C CA . ARG A 1 94 ? 11.880 0.395 10.632 1.00 84.06 94 ARG A CA 1
ATOM 733 C C . ARG A 1 94 ? 12.803 1.603 10.787 1.00 84.06 94 ARG A C 1
ATOM 735 O O . ARG A 1 94 ? 12.654 2.330 11.761 1.00 84.06 94 ARG A O 1
ATOM 742 N N . PHE A 1 95 ? 13.685 1.837 9.814 1.00 84.44 95 PHE A N 1
ATOM 743 C CA . PHE A 1 95 ? 14.562 3.009 9.803 1.00 84.44 95 PHE A CA 1
ATOM 744 C C . PHE A 1 95 ? 13.760 4.314 9.892 1.00 84.44 95 PHE A C 1
ATOM 746 O O . PHE A 1 95 ? 14.027 5.124 10.771 1.00 84.44 95 PHE A O 1
ATOM 753 N N . TYR A 1 96 ? 12.730 4.487 9.057 1.00 82.31 96 TYR A N 1
ATOM 754 C CA . TYR A 1 96 ? 11.897 5.694 9.094 1.00 82.31 96 TYR A CA 1
ATOM 755 C C . TYR A 1 96 ? 11.108 5.848 10.402 1.00 82.31 96 TYR A C 1
ATOM 757 O O . TYR A 1 96 ? 10.941 6.961 10.897 1.00 82.31 96 TYR A O 1
ATOM 765 N N . LEU A 1 97 ? 10.630 4.744 10.984 1.00 85.00 97 LEU A N 1
ATOM 766 C CA . LEU A 1 97 ? 9.944 4.765 12.278 1.00 85.00 97 LEU A CA 1
ATOM 767 C C . LEU A 1 97 ? 10.877 5.141 13.430 1.00 85.00 97 LEU A C 1
ATOM 769 O O . LEU A 1 97 ? 10.433 5.793 14.372 1.00 85.00 97 LEU A O 1
ATOM 773 N N . ASP A 1 98 ? 12.134 4.705 13.381 1.00 85.56 98 ASP A N 1
ATOM 774 C CA . ASP A 1 98 ? 13.132 5.051 14.388 1.00 85.56 98 ASP A CA 1
ATOM 775 C C . ASP A 1 98 ? 13.611 6.496 14.214 1.00 85.56 98 ASP A C 1
ATOM 777 O O . ASP A 1 98 ? 13.637 7.231 15.196 1.00 85.56 98 ASP A O 1
ATOM 781 N N . TRP A 1 99 ? 13.848 6.939 12.976 1.00 83.44 99 TRP A N 1
ATOM 782 C CA . TRP A 1 99 ? 14.186 8.328 12.657 1.00 83.44 99 TRP A CA 1
ATOM 783 C C . TRP A 1 99 ? 13.107 9.314 13.126 1.00 83.44 99 TRP A C 1
ATOM 785 O O . TRP A 1 99 ? 13.416 10.337 13.725 1.00 83.44 99 TRP A O 1
ATOM 795 N N . ARG A 1 100 ? 11.821 8.968 12.983 1.00 83.50 100 ARG A N 1
ATOM 796 C CA . ARG A 1 100 ? 10.703 9.789 13.486 1.00 83.50 100 ARG A CA 1
ATOM 797 C C . ARG A 1 100 ? 10.706 9.988 15.013 1.00 83.50 100 ARG A C 1
ATOM 799 O O . ARG A 1 100 ? 10.050 10.901 15.508 1.00 83.50 100 ARG A O 1
ATOM 806 N N . LYS A 1 101 ? 11.384 9.126 15.781 1.00 84.56 101 LYS A N 1
ATOM 807 C CA . LYS A 1 101 ? 11.510 9.281 17.244 1.00 84.56 101 LYS A CA 1
ATOM 808 C C . LYS A 1 101 ? 12.576 10.307 17.630 1.00 84.56 101 LYS A C 1
ATOM 810 O O . LYS A 1 101 ? 12.650 10.668 18.803 1.00 84.56 101 LYS A O 1
ATOM 815 N N . GLU A 1 102 ? 13.424 10.718 16.692 1.00 87.56 102 GLU A N 1
ATOM 816 C CA . GLU A 1 102 ? 14.455 11.719 16.933 1.00 87.56 102 GLU A CA 1
ATOM 817 C C . GLU A 1 102 ? 13.830 13.127 17.019 1.00 87.56 102 GLU A C 1
ATOM 819 O O . GLU A 1 102 ? 12.893 13.429 16.272 1.00 87.56 102 GLU A O 1
ATOM 824 N N . PRO A 1 103 ? 14.326 14.001 17.918 1.00 86.88 103 PRO A N 1
ATOM 825 C CA . PRO A 1 103 ? 13.786 15.349 18.073 1.00 86.88 103 PRO A CA 1
ATOM 826 C C . PRO A 1 103 ? 13.836 16.156 16.769 1.00 86.88 103 PRO A C 1
ATOM 828 O O . PRO A 1 103 ? 14.895 16.264 16.152 1.00 86.88 103 PRO A O 1
ATOM 831 N N . GLY A 1 104 ? 12.718 16.775 16.387 1.00 82.12 104 GLY A N 1
ATOM 832 C CA . GLY A 1 104 ? 12.591 17.581 15.166 1.00 82.12 104 GLY A CA 1
ATOM 833 C C . GLY A 1 104 ? 12.050 16.829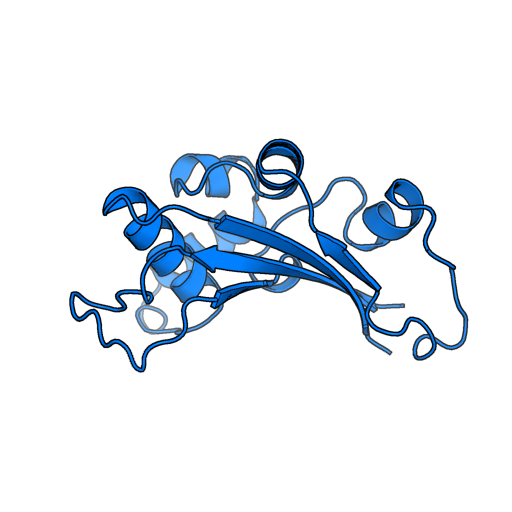 13.944 1.00 82.12 104 GLY A C 1
ATOM 834 O O . GLY A 1 104 ? 11.870 17.450 12.896 1.00 82.12 104 GLY A O 1
ATOM 835 N N . HIS A 1 105 ? 11.770 15.527 14.065 1.00 78.38 105 HIS A N 1
ATOM 836 C CA . HIS A 1 105 ? 11.229 14.677 12.996 1.00 78.38 105 HIS A CA 1
ATOM 837 C C . HIS A 1 105 ? 9.808 14.154 13.282 1.00 78.38 105 HIS A C 1
ATOM 839 O O . HIS A 1 105 ? 9.265 13.355 12.519 1.00 78.38 105 HIS A O 1
ATOM 845 N N . GLU A 1 106 ? 9.168 14.605 14.363 1.00 74.44 106 GLU A N 1
ATOM 846 C CA . GLU A 1 106 ? 7.895 14.070 14.865 1.00 74.44 106 GLU A CA 1
ATOM 847 C C . GLU A 1 106 ? 6.725 14.280 13.883 1.00 74.44 106 GLU A C 1
ATOM 849 O O . GLU A 1 106 ? 5.826 13.430 13.764 1.00 74.44 106 GLU A O 1
ATOM 854 N N . ASP A 1 107 ? 6.784 15.403 13.167 1.00 64.81 107 ASP A N 1
ATOM 855 C CA . ASP A 1 107 ? 5.806 15.911 12.205 1.00 64.81 107 ASP A CA 1
ATOM 856 C C . ASP A 1 107 ? 6.295 15.803 10.749 1.00 64.81 107 ASP A C 1
ATOM 858 O O . ASP A 1 107 ? 5.772 16.488 9.873 1.00 64.81 107 ASP A O 1
ATOM 862 N N . ASP A 1 108 ? 7.291 14.962 10.445 1.00 66.12 108 ASP A N 1
ATOM 863 C CA . ASP A 1 108 ? 7.688 14.746 9.050 1.00 66.12 108 ASP A CA 1
ATOM 864 C C . ASP A 1 108 ? 6.597 13.940 8.307 1.00 66.12 108 ASP A C 1
ATOM 866 O O . ASP A 1 108 ? 6.490 12.708 8.383 1.00 66.12 108 ASP A O 1
ATOM 870 N N . TYR A 1 109 ? 5.693 14.686 7.661 1.00 60.22 109 TYR A N 1
ATOM 871 C CA . TYR A 1 109 ? 4.528 14.188 6.933 1.00 60.22 109 TYR A CA 1
ATOM 872 C C . TYR A 1 109 ? 4.944 13.662 5.556 1.00 60.22 109 TYR A C 1
ATOM 874 O O . TYR A 1 109 ? 4.744 14.303 4.527 1.00 60.22 109 TYR A O 1
ATOM 882 N N . GLY A 1 110 ? 5.514 12.461 5.543 1.00 69.88 110 GLY A N 1
ATOM 883 C CA . GLY A 1 110 ? 5.786 11.700 4.326 1.00 69.88 110 GLY A CA 1
ATOM 884 C C . GLY A 1 110 ? 4.892 10.467 4.167 1.00 69.88 110 GLY A C 1
ATOM 885 O O . GLY A 1 110 ? 3.827 10.330 4.773 1.00 69.88 110 GLY A O 1
ATOM 886 N N . GLN A 1 111 ? 5.379 9.499 3.392 1.00 71.56 111 GLN A N 1
ATOM 887 C CA . GLN A 1 111 ? 4.734 8.197 3.178 1.00 71.56 111 GLN A CA 1
ATOM 888 C C . GLN A 1 111 ? 4.540 7.388 4.478 1.00 71.56 111 GLN A C 1
ATOM 890 O O . GLN A 1 111 ? 3.640 6.554 4.559 1.00 71.56 111 GLN A O 1
ATOM 895 N N . VAL A 1 112 ? 5.311 7.669 5.535 1.00 78.62 112 VAL A N 1
ATOM 896 C CA . VAL A 1 112 ? 5.100 7.083 6.871 1.00 78.62 11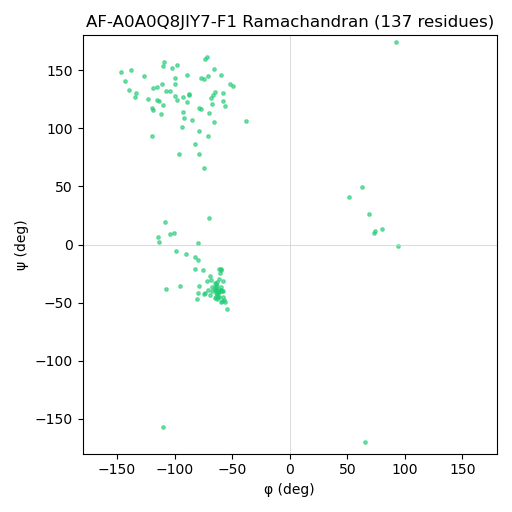2 VAL A CA 1
ATOM 897 C C . VAL A 1 112 ? 3.722 7.466 7.417 1.00 78.62 112 VAL A C 1
ATOM 899 O O . VAL A 1 112 ? 3.021 6.618 7.966 1.00 78.62 112 VAL A O 1
ATOM 902 N N . GLY A 1 113 ? 3.287 8.713 7.207 1.00 79.19 113 GLY A N 1
ATOM 903 C CA . GLY A 1 113 ? 1.941 9.166 7.561 1.00 79.19 113 GLY A CA 1
ATOM 904 C C . GLY A 1 113 ? 0.849 8.387 6.823 1.00 79.19 113 GLY A C 1
ATOM 905 O O . GLY A 1 113 ? -0.142 8.002 7.443 1.00 79.19 113 GLY A O 1
ATOM 906 N N . ASN A 1 114 ? 1.067 8.067 5.541 1.00 81.75 114 ASN A N 1
ATOM 907 C CA . ASN A 1 114 ? 0.148 7.225 4.767 1.00 81.75 114 ASN A CA 1
ATOM 908 C C . ASN A 1 114 ? 0.063 5.804 5.337 1.00 81.75 114 ASN A C 1
ATOM 910 O O . ASN A 1 114 ? -1.028 5.251 5.399 1.00 81.75 114 ASN A O 1
ATOM 914 N N . VAL A 1 115 ? 1.171 5.227 5.817 1.00 85.75 115 VAL A N 1
ATOM 915 C CA . VAL A 1 115 ? 1.154 3.913 6.486 1.00 85.75 115 VAL A CA 1
ATOM 916 C C . VAL 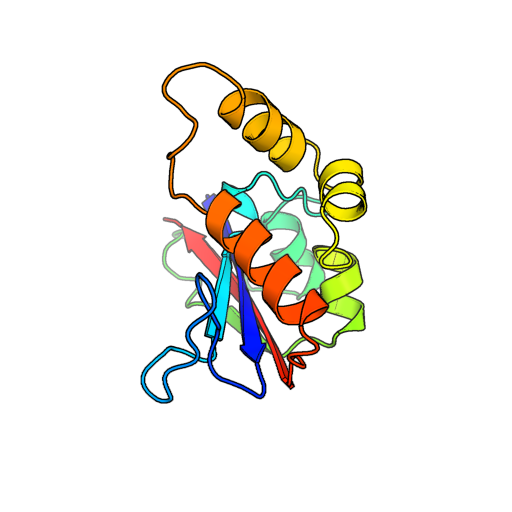A 1 115 ? 0.325 3.955 7.773 1.00 85.75 115 VAL A C 1
ATOM 918 O O . VAL A 1 115 ? -0.467 3.050 8.019 1.00 85.75 115 VAL A O 1
ATOM 921 N N . PHE A 1 116 ? 0.443 5.006 8.587 1.00 84.62 116 PHE A N 1
ATOM 922 C CA . PHE A 1 116 ? -0.398 5.138 9.782 1.00 84.62 116 PHE A CA 1
ATOM 923 C C . PHE A 1 116 ? -1.878 5.313 9.430 1.00 84.62 116 PHE A C 1
ATOM 925 O O . PHE A 1 116 ? -2.717 4.620 10.004 1.00 84.62 116 PHE A O 1
ATOM 932 N N . ALA A 1 117 ? -2.195 6.179 8.465 1.00 83.81 117 ALA A N 1
ATOM 933 C CA . ALA A 1 117 ? -3.568 6.393 8.012 1.00 83.81 117 ALA A CA 1
ATOM 934 C C . ALA A 1 117 ? -4.181 5.106 7.433 1.00 83.81 117 ALA A C 1
ATOM 936 O O . ALA A 1 117 ? -5.320 4.772 7.745 1.00 83.81 117 ALA A O 1
ATOM 937 N N . LEU A 1 118 ? -3.406 4.340 6.661 1.00 88.62 118 LEU A N 1
ATOM 938 C CA . LEU A 1 118 ? -3.784 3.020 6.164 1.00 88.62 118 LEU A CA 1
ATOM 939 C C . LEU A 1 118 ? -4.201 2.092 7.309 1.00 88.62 118 LEU A C 1
ATOM 941 O O . LEU A 1 118 ? -5.299 1.542 7.299 1.00 88.62 118 LEU A O 1
ATOM 945 N N . ILE A 1 119 ? -3.317 1.920 8.294 1.00 90.25 119 ILE A N 1
ATOM 946 C CA . ILE A 1 119 ? -3.551 1.041 9.445 1.00 90.25 119 ILE A CA 1
ATOM 947 C C . ILE A 1 119 ? -4.803 1.490 10.210 1.00 90.25 119 ILE A C 1
ATOM 949 O O . ILE A 1 119 ? -5.591 0.654 10.651 1.00 90.25 119 ILE A O 1
ATOM 953 N N . GLU A 1 120 ? -5.012 2.800 10.361 1.00 89.19 120 GLU A N 1
ATOM 954 C CA . GLU A 1 120 ? -6.215 3.339 10.995 1.00 89.19 120 GLU A CA 1
ATOM 955 C C . GLU A 1 120 ? -7.489 3.014 10.210 1.00 89.19 120 GLU A C 1
ATOM 957 O O . GLU A 1 120 ? -8.455 2.556 10.820 1.00 89.19 120 GLU A O 1
ATOM 962 N N . GLU A 1 121 ? -7.500 3.168 8.882 1.00 90.06 121 GLU A N 1
ATOM 963 C CA . GLU A 1 121 ? -8.669 2.827 8.060 1.00 90.06 121 GLU A CA 1
ATOM 964 C C . GLU A 1 121 ? -9.092 1.371 8.238 1.00 90.06 121 GLU A C 1
ATOM 966 O O . GLU A 1 121 ? -10.265 1.092 8.506 1.00 90.06 121 GLU A O 1
ATOM 971 N N . PHE A 1 122 ? -8.131 0.447 8.172 1.00 90.06 122 PHE A N 1
ATOM 972 C CA . PHE A 1 122 ? -8.401 -0.969 8.401 1.00 90.06 122 PHE A CA 1
ATOM 973 C C . PHE A 1 122 ? -8.854 -1.244 9.840 1.00 90.06 122 PHE A C 1
ATOM 975 O O . PHE A 1 122 ? -9.788 -2.019 10.049 1.00 90.06 122 PHE A O 1
ATOM 982 N N . ARG A 1 123 ? -8.266 -0.574 10.841 1.00 89.75 123 ARG A N 1
ATOM 983 C CA . ARG A 1 123 ? -8.673 -0.703 12.252 1.00 89.75 123 ARG A CA 1
ATOM 984 C C . ARG A 1 123 ? -10.107 -0.226 12.497 1.00 89.75 123 ARG A C 1
ATOM 986 O O . ARG A 1 123 ? -10.803 -0.815 13.319 1.00 89.75 123 ARG A O 1
ATOM 993 N N . TYR A 1 124 ? -10.556 0.811 11.793 1.00 88.25 124 TYR A N 1
ATOM 994 C CA . TYR A 1 124 ? -11.940 1.294 11.854 1.00 88.25 124 TYR A CA 1
ATOM 995 C C . TYR A 1 124 ? -12.920 0.459 11.016 1.00 88.25 124 TYR A C 1
ATOM 997 O O . TYR A 1 124 ? -14.109 0.769 10.993 1.00 88.25 124 TYR A O 1
ATOM 1005 N N . GLY A 1 125 ? -12.450 -0.599 10.349 1.00 89.31 125 GLY A N 1
ATOM 1006 C CA . GLY A 1 125 ? -13.284 -1.489 9.545 1.00 89.31 125 GLY A CA 1
ATOM 1007 C C . GLY A 1 125 ? -13.609 -0.954 8.151 1.00 89.31 125 GLY A C 1
ATOM 1008 O O . GLY A 1 125 ? -14.485 -1.513 7.491 1.00 89.31 125 GLY A O 1
ATOM 1009 N N . ASN A 1 126 ? -12.918 0.092 7.678 1.00 91.62 126 ASN A N 1
ATOM 1010 C CA . ASN A 1 126 ? -13.063 0.527 6.295 1.00 91.62 126 ASN A CA 1
ATOM 1011 C C . ASN A 1 126 ? -12.484 -0.547 5.374 1.00 91.62 126 ASN A C 1
ATOM 1013 O O . ASN A 1 126 ? -11.313 -0.923 5.466 1.00 91.62 126 ASN A O 1
ATOM 1017 N N . ARG A 1 127 ? -13.329 -1.073 4.495 1.00 91.38 127 ARG A N 1
ATOM 1018 C CA . ARG A 1 127 ? -12.975 -2.212 3.661 1.00 91.38 127 ARG A CA 1
ATOM 1019 C C . ARG A 1 127 ? -12.305 -1.740 2.379 1.00 91.38 127 ARG A C 1
ATOM 1021 O O . ARG A 1 127 ? -12.879 -0.945 1.639 1.00 91.38 127 ARG A O 1
ATOM 1028 N N . ALA A 1 128 ? -11.142 -2.302 2.066 1.00 93.81 128 ALA A N 1
ATOM 1029 C CA . ALA A 1 128 ? -10.559 -2.164 0.739 1.00 93.81 128 ALA A CA 1
ATOM 1030 C C . ALA A 1 128 ? -11.425 -2.891 -0.306 1.00 93.81 128 ALA A C 1
ATOM 1032 O O . ALA A 1 128 ? -11.782 -4.063 -0.154 1.00 93.81 128 ALA A O 1
ATOM 1033 N N . LEU A 1 129 ? -11.773 -2.181 -1.374 1.00 95.88 129 LEU A N 1
ATOM 1034 C CA . LEU A 1 129 ? -12.511 -2.692 -2.524 1.00 95.88 129 LEU A CA 1
ATOM 1035 C C . LEU A 1 129 ? -11.572 -3.122 -3.648 1.00 95.88 129 LEU A C 1
ATOM 1037 O O . LEU A 1 129 ? -11.858 -4.087 -4.364 1.00 95.88 129 LEU A O 1
ATOM 1041 N N . ALA A 1 130 ? -10.463 -2.405 -3.825 1.00 96.25 130 ALA A N 1
ATOM 1042 C CA . ALA A 1 130 ? -9.518 -2.643 -4.902 1.00 96.25 130 ALA A CA 1
ATOM 1043 C C . ALA A 1 130 ? -8.084 -2.333 -4.479 1.00 96.25 130 ALA A C 1
ATOM 1045 O O . ALA A 1 130 ? -7.834 -1.395 -3.724 1.00 96.25 130 ALA A O 1
ATOM 1046 N N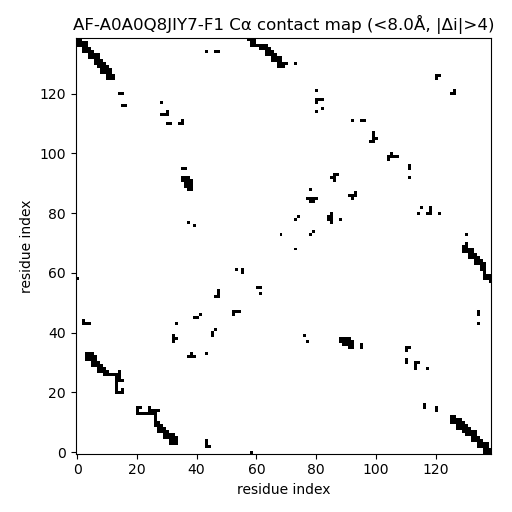 . TYR A 1 131 ? -7.157 -3.085 -5.064 1.00 96.81 131 TYR A N 1
ATOM 1047 C CA . TYR A 1 131 ? -5.728 -2.824 -5.023 1.00 96.81 131 TYR A CA 1
ATOM 1048 C C . TYR A 1 131 ? -5.243 -2.709 -6.463 1.00 96.81 131 TYR A C 1
ATOM 1050 O O . TYR A 1 131 ? -5.471 -3.616 -7.268 1.00 96.81 131 TYR A O 1
ATOM 1058 N N . THR A 1 132 ? -4.586 -1.608 -6.799 1.00 96.25 132 THR A N 1
ATOM 1059 C CA . THR A 1 132 ? -3.990 -1.394 -8.119 1.00 96.25 132 THR A CA 1
ATOM 1060 C C . THR A 1 132 ? -2.501 -1.191 -7.945 1.00 96.25 132 THR A C 1
ATOM 1062 O O . THR A 1 132 ? -2.087 -0.244 -7.287 1.00 96.25 132 THR A O 1
ATOM 1065 N N . LEU A 1 133 ? -1.707 -2.092 -8.517 1.00 93.69 133 LEU A N 1
ATOM 1066 C CA . LEU A 1 133 ? -0.263 -1.940 -8.609 1.00 93.69 133 LEU A CA 1
ATOM 1067 C C . LEU A 1 133 ? 0.055 -1.162 -9.879 1.00 93.69 133 LEU A C 1
ATOM 1069 O O . LEU A 1 133 ? -0.393 -1.560 -10.955 1.00 93.69 133 LEU A O 1
ATOM 1073 N N . THR A 1 134 ? 0.868 -0.123 -9.748 1.00 91.12 134 THR A N 1
ATOM 1074 C CA . THR A 1 134 ? 1.510 0.534 -10.880 1.00 91.12 134 THR A CA 1
ATOM 1075 C C . THR A 1 134 ? 3.016 0.350 -10.793 1.00 91.12 134 THR A C 1
ATOM 1077 O O . THR A 1 134 ? 3.605 0.505 -9.721 1.00 91.12 134 THR A O 1
ATOM 1080 N N . VAL A 1 135 ? 3.622 0.017 -11.929 1.00 88.12 135 VAL A N 1
ATOM 1081 C CA . VAL A 1 135 ? 5.070 0.004 -12.130 1.00 88.12 135 VAL A CA 1
ATOM 1082 C C . VAL A 1 135 ? 5.400 1.060 -13.175 1.00 88.12 135 VAL A C 1
ATOM 1084 O O . VAL A 1 135 ? 4.862 1.022 -14.284 1.00 88.12 135 VAL A O 1
ATOM 1087 N N . SER A 1 136 ? 6.285 1.980 -12.811 1.00 80.81 136 SER A N 1
ATOM 1088 C CA . SER A 1 136 ? 6.667 3.122 -13.635 1.00 80.81 136 SER A CA 1
ATOM 1089 C C . SER A 1 136 ? 8.182 3.170 -13.781 1.00 80.81 136 SER A C 1
ATOM 1091 O O . SER A 1 136 ? 8.924 2.835 -12.854 1.00 80.81 136 SER A O 1
ATOM 1093 N N . ASP A 1 137 ? 8.656 3.594 -14.947 1.00 74.31 137 ASP A N 1
ATOM 1094 C CA . ASP A 1 137 ? 10.070 3.905 -15.140 1.00 74.31 137 ASP A CA 1
ATOM 1095 C C . ASP A 1 137 ? 10.305 5.373 -14.795 1.00 74.31 137 ASP A C 1
ATOM 1097 O O . ASP A 1 137 ? 9.664 6.286 -15.318 1.00 74.31 137 ASP A O 1
ATOM 1101 N N . MET A 1 138 ? 11.201 5.588 -13.849 1.00 65.56 138 MET A N 1
ATOM 1102 C CA . MET A 1 138 ? 11.712 6.886 -13.463 1.00 65.56 138 MET A CA 1
ATOM 1103 C C . MET A 1 138 ? 12.988 7.078 -14.282 1.00 65.56 138 MET A C 1
ATOM 1105 O O . MET A 1 138 ? 14.028 6.478 -13.989 1.00 65.56 138 MET A O 1
ATOM 1109 N N . GLY A 1 139 ? 12.844 7.873 -15.342 1.00 54.12 139 GLY A N 1
ATOM 1110 C CA . GLY A 1 139 ? 13.890 8.282 -16.284 1.00 54.12 139 GLY A CA 1
ATOM 1111 C C . GLY A 1 139 ? 15.305 8.368 -15.723 1.00 54.12 139 GLY A C 1
ATOM 1112 O O . GLY A 1 139 ? 15.483 9.042 -14.686 1.00 54.12 139 GLY A O 1
#

Mean predicted aligned error: 6.51 Å

Solvent-accessible surface area (backbone atoms only — not comparable to full-atom values): 7819 Å² total; per-residue (Å²): 125,44,54,46,38,34,39,38,37,33,36,75,50,41,50,52,75,88,86,48,71,42,91,89,37,60,37,63,46,73,45,54,35,66,82,37,28,48,59,43,80,70,40,55,63,30,51,35,67,75,67,68,50,82,89,58,83,64,39,75,64,47,66,72,47,68,45,81,46,53,70,66,57,47,38,70,64,64,39,64,77,40,73,66,62,30,36,71,68,10,63,41,33,40,51,55,59,54,53,35,72,40,92,93,32,76,79,66,82,47,64,64,48,49,54,54,52,50,28,48,40,52,72,74,63,48,46,76,76,46,38,32,42,34,44,34,45,43,102

Foldseek 3Di:
DDKWKKKKWAWPAAQDDPNDGDNPHGRIFMATCVPLQQDFDVRLVVVCVVVVNDPDPPLQPPDWDKDWDDPVVVCVRQNDLDLVRNCVRGVSNVVLVVVCVDPPNVPVPDSNVSSVSSSVCVVVVTDTPTMMMIMGGDD

Radius of gyration: 15.68 Å; Cα contacts (8 Å, |Δi|>4): 222; chains: 1; bounding box: 34×30×41 Å